Protein AF-A0A9C7PMS2-F1 (afdb_monomer_lite)

pLDDT: mean 83.31, std 13.25, range [39.72, 96.31]

Foldseek 3Di:
DDFDDDAQLLVQDDLPDDLVSLQVG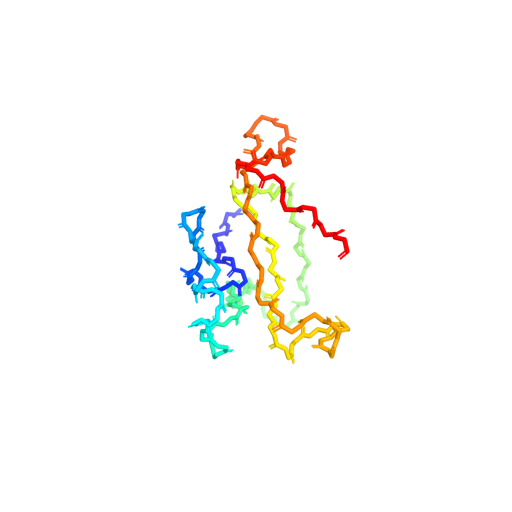DPVRGDDDGDDPDDPDPPDDDDDDDPDDQFFKDKDWDYQPDDPPSVVCRGIDIFMWGADRVPRDTDGDDDDDPPD

Structure (mmCIF, N/CA/C/O backbone):
data_AF-A0A9C7PMS2-F1
#
_entry.id   AF-A0A9C7PMS2-F1
#
loop_
_atom_site.group_PDB
_atom_site.id
_atom_site.type_symbol
_atom_site.label_atom_id
_atom_site.label_alt_id
_atom_site.label_comp_id
_atom_site.label_asym_id
_atom_site.label_entity_id
_atom_site.label_seq_id
_atom_site.pdbx_PDB_ins_code
_atom_site.Cartn_x
_atom_site.Cartn_y
_atom_site.Cartn_z
_atom_site.occupancy
_atom_site.B_iso_or_equiv
_atom_site.auth_seq_id
_atom_site.auth_comp_id
_atom_site.auth_asym_id
_atom_site.auth_atom_id
_atom_site.pdbx_PDB_model_num
ATOM 1 N N . MET A 1 1 ? 12.795 9.917 -16.538 1.00 83.81 1 MET A N 1
ATOM 2 C CA . MET A 1 1 ? 11.494 9.277 -16.812 1.00 83.81 1 MET A CA 1
ATOM 3 C C . MET A 1 1 ? 10.708 9.325 -15.527 1.00 83.81 1 MET A C 1
ATOM 5 O O . MET A 1 1 ? 11.292 9.063 -14.484 1.00 83.81 1 MET A O 1
ATOM 9 N N . GLU A 1 2 ? 9.441 9.688 -15.619 1.00 89.12 2 GLU A N 1
ATOM 10 C CA . GLU A 1 2 ? 8.493 9.621 -14.511 1.00 89.12 2 GLU A CA 1
ATOM 11 C C . GLU A 1 2 ? 7.606 8.392 -14.705 1.00 89.12 2 GLU A C 1
ATOM 13 O O . GLU A 1 2 ? 7.375 7.974 -15.844 1.00 89.12 2 GLU A O 1
ATOM 18 N N . ILE A 1 3 ? 7.204 7.768 -13.601 1.00 89.69 3 ILE A N 1
ATOM 19 C CA . ILE A 1 3 ? 6.405 6.545 -13.607 1.00 89.69 3 ILE A CA 1
ATOM 20 C C . ILE A 1 3 ? 5.304 6.706 -12.577 1.00 89.69 3 ILE A C 1
ATOM 22 O O . ILE A 1 3 ? 5.577 6.722 -11.377 1.00 89.69 3 ILE A O 1
ATOM 26 N N . ASP A 1 4 ? 4.072 6.769 -13.062 1.00 91.81 4 ASP A N 1
ATOM 27 C CA . ASP A 1 4 ? 2.900 6.758 -12.204 1.00 91.81 4 ASP A CA 1
ATOM 28 C C . ASP A 1 4 ? 2.596 5.335 -11.743 1.00 91.81 4 ASP A C 1
ATOM 30 O O . ASP A 1 4 ? 2.651 4.362 -12.505 1.00 91.81 4 ASP A O 1
ATOM 34 N N . THR A 1 5 ? 2.275 5.211 -10.462 1.00 92.25 5 THR A N 1
ATOM 35 C CA . THR A 1 5 ? 1.915 3.936 -9.847 1.00 92.25 5 THR A CA 1
ATOM 36 C C . THR A 1 5 ? 0.551 4.051 -9.201 1.00 92.25 5 THR A C 1
ATOM 38 O O . THR A 1 5 ? 0.165 5.111 -8.708 1.00 92.25 5 THR A O 1
ATOM 41 N N . VAL A 1 6 ? -0.181 2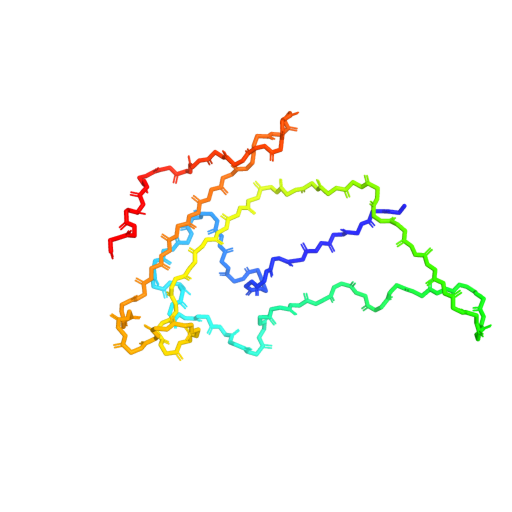.944 -9.221 1.00 93.19 6 VAL A N 1
ATOM 42 C CA . VAL A 1 6 ? -1.396 2.789 -8.427 1.00 93.19 6 VAL A CA 1
ATOM 43 C C . VAL A 1 6 ? -0.984 2.254 -7.058 1.00 93.19 6 VAL A C 1
ATOM 45 O O . VAL A 1 6 ? -0.035 1.474 -6.957 1.00 93.19 6 VAL A O 1
ATOM 48 N N . ASP A 1 7 ? -1.665 2.680 -5.995 1.00 92.38 7 ASP A N 1
ATOM 49 C CA . ASP A 1 7 ? -1.389 2.164 -4.656 1.00 92.38 7 ASP A CA 1
ATOM 50 C C . ASP A 1 7 ? -1.719 0.662 -4.542 1.00 92.38 7 ASP A C 1
ATOM 52 O O . ASP A 1 7 ? -2.375 0.068 -5.402 1.00 92.38 7 ASP A O 1
ATOM 56 N N . SER A 1 8 ? -1.289 0.033 -3.446 1.00 93.50 8 SER A N 1
ATOM 57 C CA . SER A 1 8 ? -1.426 -1.414 -3.246 1.00 93.50 8 SER A CA 1
ATOM 58 C C . SER A 1 8 ? -2.871 -1.921 -3.206 1.00 93.50 8 SER A C 1
ATOM 60 O O . SER A 1 8 ? -3.091 -3.112 -3.411 1.00 93.50 8 SER A O 1
ATOM 62 N N . SER A 1 9 ? -3.868 -1.055 -2.995 1.00 93.94 9 SER A N 1
ATOM 63 C CA . SER A 1 9 ? -5.282 -1.433 -3.104 1.00 93.94 9 SER A CA 1
ATOM 64 C C . SER A 1 9 ? -5.760 -1.607 -4.547 1.00 93.94 9 SER A C 1
ATOM 66 O O . SER A 1 9 ? -6.895 -2.024 -4.755 1.00 93.94 9 SER A O 1
ATOM 68 N N . GLY A 1 10 ? -4.944 -1.272 -5.549 1.00 94.62 10 GLY A N 1
ATOM 69 C CA . GLY A 1 10 ? -5.393 -1.252 -6.940 1.00 94.62 10 GLY A CA 1
ATOM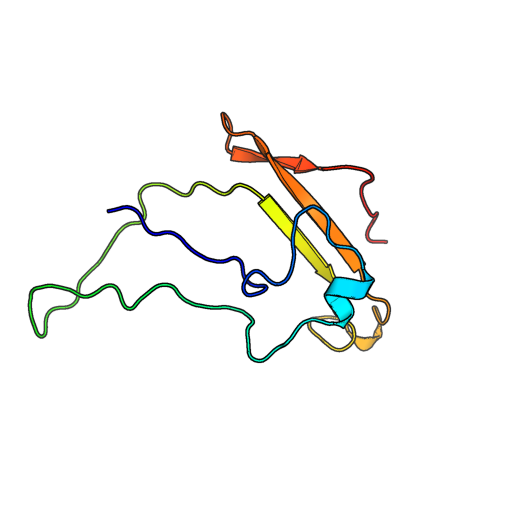 70 C C . GLY A 1 10 ? -6.331 -0.084 -7.249 1.00 94.62 10 GLY A C 1
ATOM 71 O O . GLY A 1 10 ? -7.164 -0.191 -8.144 1.00 94.62 10 GLY A O 1
ATOM 72 N N . GLY A 1 11 ? -6.234 1.015 -6.489 1.00 93.38 11 GLY A N 1
ATOM 73 C CA . GLY A 1 11 ? -7.095 2.193 -6.634 1.00 93.38 11 GLY A CA 1
ATOM 74 C C . GLY A 1 11 ? -8.507 2.003 -6.075 1.00 93.38 11 GLY A C 1
ATOM 75 O O . GLY A 1 11 ? -9.368 2.854 -6.280 1.00 93.38 11 GLY A O 1
ATOM 76 N N . GLN A 1 12 ? -8.754 0.898 -5.367 1.00 94.50 12 GLN A N 1
ATOM 77 C CA . GLN A 1 12 ? -10.046 0.601 -4.747 1.00 94.50 12 GLN A CA 1
ATOM 78 C C . GLN A 1 12 ? -10.324 1.484 -3.527 1.00 94.50 12 GLN A C 1
ATOM 80 O O . GLN A 1 12 ? -11.476 1.653 -3.139 1.00 94.50 12 GLN A O 1
ATOM 85 N N . LEU A 1 13 ? -9.277 2.039 -2.908 1.00 92.56 13 LEU A N 1
ATOM 86 C CA . LEU A 1 13 ? -9.388 2.780 -1.661 1.00 92.56 13 LEU A CA 1
ATOM 87 C C . LEU A 1 13 ? -8.827 4.192 -1.795 1.00 92.56 13 LEU A C 1
ATOM 89 O O . LEU A 1 13 ? -7.702 4.404 -2.234 1.00 92.56 13 LEU A O 1
ATOM 93 N N . MET A 1 14 ? -9.611 5.155 -1.328 1.00 90.00 14 MET A N 1
ATOM 94 C CA . MET A 1 14 ? -9.329 6.583 -1.389 1.00 90.00 14 MET A CA 1
ATOM 95 C C . MET A 1 14 ? -9.119 7.155 0.015 1.00 90.00 14 MET A C 1
ATOM 97 O O . MET A 1 14 ? -9.414 6.526 1.029 1.00 90.00 14 MET A O 1
ATOM 101 N N . VAL A 1 15 ? -8.662 8.407 0.096 1.00 88.69 15 VAL A N 1
ATOM 102 C CA . VAL A 1 15 ? -8.553 9.126 1.382 1.00 88.69 15 VAL A CA 1
ATOM 103 C C . VAL A 1 15 ? -9.904 9.272 2.099 1.00 88.69 15 VAL A C 1
ATOM 105 O O . VAL A 1 15 ? -9.938 9.437 3.314 1.00 88.69 15 VAL A O 1
ATOM 108 N N . THR A 1 16 ? -11.005 9.199 1.349 1.00 89.00 16 THR A N 1
ATOM 109 C CA . THR A 1 16 ? -12.389 9.254 1.837 1.00 89.00 16 THR A CA 1
ATOM 110 C C . THR A 1 16 ? -12.996 7.881 2.123 1.00 89.00 16 THR A C 1
ATOM 112 O O . THR A 1 16 ? -14.167 7.830 2.485 1.00 89.00 16 THR A O 1
ATOM 115 N N . SER A 1 17 ? -12.251 6.790 1.925 1.00 91.75 17 SER A N 1
ATOM 116 C CA . SER A 1 17 ? -12.758 5.439 2.170 1.00 91.75 17 SER A CA 1
ATOM 117 C C . SER A 1 17 ? -13.047 5.186 3.644 1.00 91.75 17 SER A C 1
ATOM 119 O O . SER A 1 17 ? -12.435 5.789 4.532 1.00 91.75 17 SER A O 1
ATOM 121 N N . THR A 1 18 ? -13.956 4.252 3.890 1.00 92.69 18 THR A N 1
ATOM 122 C CA . THR A 1 18 ? -14.363 3.814 5.224 1.00 92.69 18 THR A CA 1
ATOM 123 C C . THR A 1 18 ? -13.868 2.396 5.521 1.00 92.69 18 THR A C 1
ATOM 125 O O . THR A 1 18 ? -13.182 1.762 4.716 1.00 92.69 18 THR A O 1
ATOM 128 N N . VAL A 1 19 ? -14.163 1.897 6.723 1.00 93.50 19 VAL A N 1
ATOM 129 C CA . VAL A 1 19 ? -13.786 0.535 7.133 1.00 93.50 19 VAL A CA 1
ATOM 130 C C . VAL A 1 19 ? -14.511 -0.528 6.300 1.00 93.50 19 VAL A C 1
ATOM 132 O O . VAL A 1 19 ? -13.951 -1.590 6.030 1.00 93.50 19 VAL A O 1
ATOM 135 N N . GLU A 1 20 ? -15.729 -0.230 5.854 1.00 92.88 20 GLU A N 1
ATOM 136 C CA . GLU A 1 20 ? -16.536 -1.106 5.008 1.00 92.88 20 GLU A CA 1
ATOM 137 C C . GLU A 1 20 ? -15.846 -1.355 3.662 1.00 92.88 20 GLU A C 1
ATOM 139 O O . GLU A 1 20 ? -15.783 -2.500 3.212 1.00 92.88 20 GLU A O 1
ATOM 144 N N . ASP A 1 21 ? -15.224 -0.324 3.079 1.00 92.94 21 ASP A N 1
ATOM 145 C CA . ASP A 1 21 ? -14.485 -0.453 1.820 1.00 92.94 21 ASP A CA 1
ATOM 146 C C . ASP A 1 21 ? -13.275 -1.398 1.950 1.00 92.94 21 ASP A C 1
ATOM 148 O O . ASP A 1 21 ? -12.918 -2.089 0.998 1.00 92.94 21 ASP A O 1
ATOM 152 N N . VAL A 1 22 ? -12.647 -1.477 3.133 1.00 91.56 22 VAL A N 1
ATOM 153 C CA . VAL A 1 22 ? -11.542 -2.426 3.384 1.00 91.56 22 VAL A CA 1
ATOM 154 C C . VAL A 1 22 ? -12.034 -3.869 3.319 1.00 91.56 22 VAL A C 1
ATOM 156 O O . VAL A 1 22 ? -11.327 -4.736 2.812 1.00 91.56 22 VAL A O 1
ATOM 159 N N . SER A 1 23 ? -13.246 -4.125 3.809 1.00 89.38 23 SER A N 1
ATOM 160 C CA . SER A 1 23 ? -13.845 -5.465 3.793 1.00 89.38 23 SER A CA 1
ATOM 161 C C . SER A 1 23 ? -14.331 -5.868 2.397 1.00 89.38 23 SER A C 1
ATOM 163 O O . SER A 1 23 ? -14.447 -7.056 2.111 1.00 89.38 23 SER A O 1
ATOM 165 N N . ALA A 1 24 ? -14.590 -4.889 1.526 1.00 92.44 24 ALA A N 1
ATOM 166 C CA . ALA A 1 24 ? -15.020 -5.085 0.144 1.00 92.44 24 ALA A CA 1
ATOM 167 C C . ALA A 1 24 ? -13.858 -5.170 -0.868 1.00 92.44 24 ALA A C 1
ATOM 169 O O . ALA A 1 24 ? -14.110 -5.218 -2.072 1.00 92.44 24 ALA A O 1
ATOM 170 N N . LEU A 1 25 ? -12.601 -5.176 -0.402 1.00 92.19 25 LEU A N 1
ATOM 171 C CA . LEU A 1 25 ? -11.421 -5.261 -1.265 1.00 92.19 25 LEU A CA 1
ATOM 172 C C . LEU A 1 25 ? -11.449 -6.508 -2.155 1.00 92.19 25 LEU A C 1
ATOM 174 O O . LEU A 1 25 ? -11.526 -7.639 -1.677 1.00 92.19 25 LEU A O 1
ATOM 178 N N . ASP A 1 26 ? -11.267 -6.293 -3.452 1.00 94.06 26 ASP A N 1
ATOM 179 C CA . ASP A 1 26 ? -11.016 -7.350 -4.420 1.00 94.06 26 ASP A CA 1
ATOM 180 C C . ASP A 1 26 ? -9.525 -7.723 -4.414 1.00 94.06 26 ASP A C 1
ATOM 182 O O . ASP A 1 26 ? -8.672 -6.965 -4.894 1.00 94.06 26 ASP A O 1
ATOM 186 N N . PHE A 1 27 ? -9.217 -8.900 -3.863 1.00 92.19 27 PHE A N 1
ATOM 187 C CA . PHE A 1 27 ? -7.859 -9.443 -3.749 1.00 92.19 27 PHE A CA 1
ATOM 188 C C . PHE A 1 27 ? -7.257 -9.883 -5.085 1.00 92.19 27 PHE A C 1
ATOM 190 O O . PHE A 1 27 ? -6.048 -10.097 -5.156 1.00 92.19 27 PHE A O 1
ATOM 197 N N . GLU A 1 28 ? -8.043 -9.985 -6.155 1.00 95.75 28 GLU A N 1
ATOM 198 C CA . GLU A 1 28 ? -7.485 -10.234 -7.487 1.00 95.75 28 GLU A CA 1
ATOM 199 C C . GLU A 1 28 ? -6.865 -8.966 -8.092 1.00 95.75 28 GLU A C 1
ATOM 201 O O . GLU A 1 28 ? -6.060 -9.049 -9.019 1.00 95.75 28 GLU A O 1
ATOM 206 N N . LYS A 1 29 ? -7.207 -7.785 -7.558 1.00 95.31 29 LYS A N 1
ATOM 207 C CA . LYS A 1 29 ? -6.760 -6.480 -8.071 1.00 95.31 29 LYS A CA 1
ATOM 208 C C . LYS A 1 29 ? -5.691 -5.792 -7.218 1.00 95.31 29 LYS A C 1
ATOM 210 O O . LYS A 1 29 ? -5.216 -4.722 -7.599 1.00 95.31 29 LYS A O 1
ATOM 215 N N . ILE A 1 30 ? -5.328 -6.3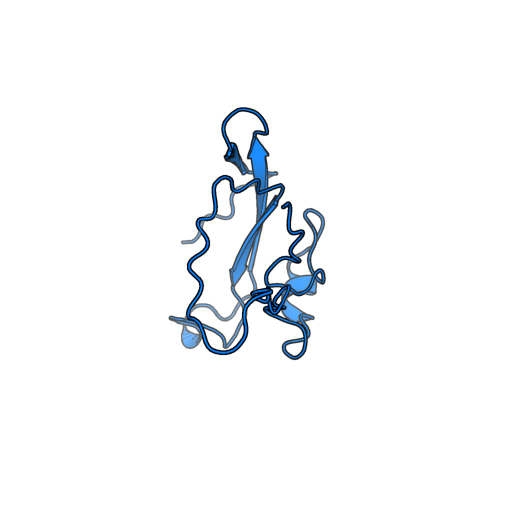55 -6.065 1.00 94.25 30 ILE A N 1
ATOM 216 C CA . ILE A 1 30 ? -4.327 -5.746 -5.178 1.00 94.25 30 ILE A CA 1
ATOM 217 C C . ILE A 1 30 ? -2.909 -5.870 -5.745 1.00 94.25 30 ILE A C 1
ATOM 219 O O . ILE A 1 30 ? -2.592 -6.780 -6.507 1.00 94.25 30 ILE A O 1
ATOM 223 N N . ASN A 1 31 ? -2.034 -4.971 -5.300 1.00 94.25 31 ASN A N 1
ATOM 224 C CA . ASN A 1 31 ? -0.616 -4.908 -5.662 1.00 94.25 31 ASN A CA 1
ATOM 225 C C . ASN A 1 31 ? -0.351 -4.877 -7.181 1.00 94.25 31 ASN A C 1
ATOM 227 O O . ASN A 1 31 ? 0.471 -5.658 -7.673 1.00 94.25 31 ASN A O 1
ATOM 231 N N . PRO A 1 32 ? -1.010 -3.979 -7.940 1.00 96.31 32 PRO A N 1
ATOM 232 C CA . PRO A 1 32 ? -0.659 -3.793 -9.339 1.00 96.31 32 PRO A CA 1
ATOM 233 C C . PRO A 1 32 ? 0.789 -3.309 -9.464 1.00 96.31 32 PRO A C 1
ATOM 235 O O . PRO A 1 32 ? 1.304 -2.574 -8.619 1.00 96.31 32 PRO A O 1
ATOM 238 N N . VAL A 1 33 ? 1.440 -3.688 -10.559 1.00 95.19 33 VAL A N 1
ATOM 239 C CA . VAL A 1 33 ? 2.795 -3.241 -10.890 1.00 95.19 33 VAL A CA 1
ATOM 240 C C . VAL A 1 33 ? 2.768 -2.419 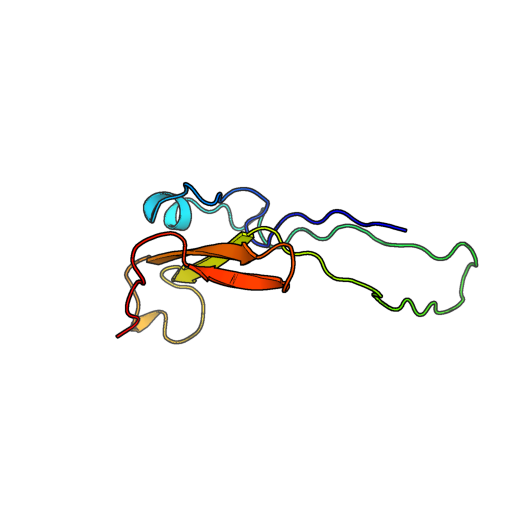-12.173 1.00 95.19 33 VAL A C 1
ATOM 242 O O . VAL A 1 33 ? 2.201 -2.845 -13.177 1.00 95.19 33 VAL A O 1
ATOM 245 N N . THR A 1 34 ? 3.403 -1.246 -12.163 1.00 93.31 34 THR A N 1
ATOM 246 C CA . THR A 1 34 ? 3.613 -0.461 -13.387 1.00 93.31 34 THR A CA 1
ATOM 247 C C . THR A 1 34 ? 4.880 -0.951 -14.085 1.00 93.31 34 THR A C 1
ATOM 249 O O . THR A 1 34 ? 5.989 -0.735 -13.595 1.00 93.31 34 THR A O 1
ATOM 252 N N . GLY A 1 35 ? 4.738 -1.618 -15.231 1.00 89.75 35 GLY A N 1
ATOM 253 C CA . GLY A 1 35 ? 5.870 -2.149 -15.992 1.00 89.75 35 GLY A CA 1
ATOM 254 C C . GLY A 1 35 ? 5.502 -3.344 -16.879 1.00 89.75 35 GLY A C 1
ATOM 255 O O . GLY A 1 35 ? 4.317 -3.624 -17.056 1.00 89.75 35 GLY A O 1
ATOM 256 N N . PRO A 1 36 ? 6.498 -4.058 -17.440 1.00 86.12 36 PRO A N 1
ATOM 257 C CA . PRO A 1 36 ? 7.937 -3.954 -17.167 1.00 86.12 36 PRO A CA 1
ATOM 258 C C . PRO A 1 36 ? 8.594 -2.709 -17.783 1.00 86.12 36 PRO A C 1
ATOM 260 O O . PRO A 1 36 ? 8.232 -2.265 -18.868 1.00 86.12 36 PRO A O 1
ATOM 263 N N . ILE A 1 37 ? 9.610 -2.166 -17.109 1.00 84.81 37 ILE A N 1
ATOM 264 C CA . ILE A 1 37 ? 10.446 -1.081 -17.647 1.00 84.81 37 ILE A CA 1
ATOM 265 C C . ILE A 1 37 ? 11.605 -1.728 -18.402 1.00 84.81 37 ILE A C 1
ATOM 267 O O . ILE A 1 37 ? 12.505 -2.265 -17.771 1.00 84.81 37 ILE A O 1
ATOM 271 N N . GLY A 1 38 ? 11.582 -1.728 -19.733 1.00 76.25 38 GLY A N 1
ATOM 272 C CA . GLY A 1 38 ? 12.587 -2.421 -20.547 1.00 76.25 38 GLY A CA 1
ATOM 273 C C . GLY A 1 38 ? 13.881 -1.633 -20.793 1.00 76.25 38 GLY A C 1
ATOM 274 O O . GLY A 1 38 ? 13.897 -0.404 -20.791 1.00 76.25 38 GLY A O 1
ATOM 275 N N . SER A 1 39 ? 14.962 -2.366 -21.078 1.00 71.81 39 SER A N 1
ATOM 276 C CA . SER A 1 39 ? 16.184 -1.840 -21.703 1.00 71.81 39 SER A CA 1
ATOM 277 C C . SER A 1 39 ? 16.022 -1.816 -23.225 1.00 71.81 39 SER A C 1
ATOM 279 O O . SER A 1 39 ? 15.464 -2.746 -23.803 1.00 71.81 39 SER A O 1
ATOM 281 N N . THR A 1 40 ? 16.564 -0.798 -23.896 1.00 73.94 40 THR A N 1
ATOM 282 C CA . THR A 1 40 ? 16.651 -0.764 -25.369 1.00 73.94 40 THR A CA 1
ATOM 283 C C . THR A 1 40 ? 17.757 -1.666 -25.923 1.00 73.94 40 THR A C 1
ATOM 285 O O . THR A 1 40 ? 17.827 -1.880 -27.131 1.00 73.94 40 THR A O 1
ATOM 288 N N . VAL A 1 41 ? 18.621 -2.207 -25.057 1.00 71.25 41 VAL A N 1
ATOM 289 C CA . VAL A 1 41 ? 19.715 -3.112 -25.424 1.00 71.25 41 VAL A CA 1
ATOM 290 C C . VAL A 1 41 ? 19.329 -4.551 -25.061 1.00 71.25 41 VAL A C 1
ATOM 292 O O . VAL A 1 41 ? 19.209 -4.851 -23.866 1.00 71.25 41 VAL A O 1
ATOM 295 N N . PRO A 1 42 ? 19.159 -5.449 -26.049 1.00 74.12 42 PRO A N 1
ATOM 296 C CA . PRO A 1 42 ? 18.856 -6.858 -25.808 1.00 74.12 42 PRO A CA 1
ATOM 297 C C . PRO A 1 42 ? 19.955 -7.558 -24.993 1.00 74.12 42 PRO A C 1
ATOM 299 O O . PRO A 1 42 ? 21.141 -7.297 -25.186 1.00 74.12 42 PRO A O 1
ATOM 302 N N . ASN A 1 43 ? 19.564 -8.495 -24.122 1.00 70.06 43 ASN A N 1
ATOM 303 C CA . ASN A 1 43 ? 20.451 -9.428 -23.403 1.00 70.06 43 ASN A CA 1
ATOM 304 C C . ASN A 1 43 ? 21.508 -8.801 -22.475 1.00 70.06 43 ASN A C 1
ATOM 306 O O . ASN A 1 43 ? 22.464 -9.473 -22.085 1.00 70.06 43 ASN A O 1
ATOM 310 N N . ARG A 1 44 ? 21.340 -7.535 -22.080 1.00 68.88 44 ARG A N 1
ATOM 311 C CA . ARG A 1 44 ? 22.201 -6.881 -21.090 1.00 68.88 44 ARG A CA 1
ATOM 312 C C . ARG A 1 44 ? 21.390 -6.542 -19.847 1.00 68.88 44 ARG A C 1
ATOM 314 O O . ARG A 1 44 ? 20.337 -5.918 -19.950 1.00 68.88 44 ARG A O 1
ATOM 321 N N . GLY A 1 45 ? 21.892 -6.933 -18.675 1.00 68.88 45 GLY A N 1
ATOM 322 C CA . GLY A 1 45 ? 21.339 -6.463 -17.406 1.00 68.88 45 GLY A CA 1
ATOM 323 C C . GLY A 1 45 ? 21.347 -4.933 -17.373 1.00 68.88 45 GLY A C 1
ATOM 324 O O . GLY A 1 45 ? 22.331 -4.306 -17.779 1.00 68.88 45 GLY A O 1
ATOM 325 N N . TYR A 1 46 ? 20.246 -4.337 -16.928 1.00 73.12 46 TYR A N 1
ATOM 326 C CA . TYR A 1 46 ? 20.119 -2.894 -16.760 1.00 73.12 46 TYR A CA 1
ATOM 327 C C . TYR A 1 46 ? 19.840 -2.597 -15.284 1.00 73.12 46 TYR A C 1
ATOM 329 O O . TYR A 1 46 ? 19.125 -3.338 -14.615 1.00 73.12 46 TYR A O 1
ATOM 337 N N . SER A 1 47 ? 20.468 -1.545 -14.768 1.00 79.88 47 SER A N 1
ATOM 338 C CA . SER A 1 47 ? 20.321 -1.087 -13.388 1.00 79.88 47 SER A CA 1
ATOM 339 C C . SER A 1 47 ? 19.769 0.324 -13.437 1.00 79.88 47 SER A C 1
ATOM 341 O O . SER A 1 47 ? 20.422 1.207 -13.987 1.00 79.88 47 SER A O 1
ATOM 343 N N . GLN A 1 48 ? 18.592 0.532 -12.856 1.00 76.94 48 GLN A N 1
ATOM 344 C CA . GLN A 1 48 ? 17.969 1.847 -12.756 1.00 76.94 48 GLN A CA 1
ATOM 345 C C . GLN A 1 48 ? 17.955 2.278 -11.297 1.00 76.94 48 GLN A C 1
ATOM 347 O O . GLN A 1 48 ? 17.557 1.511 -10.423 1.00 76.94 48 GLN A O 1
ATOM 352 N N . SER A 1 49 ? 18.352 3.520 -11.049 1.00 83.69 49 SER A N 1
ATOM 353 C CA . SER A 1 49 ? 18.191 4.148 -9.743 1.00 83.69 49 SER A CA 1
ATOM 354 C C . SER A 1 49 ? 16.897 4.948 -9.723 1.00 83.69 49 SER A C 1
ATOM 356 O O . SER A 1 49 ? 16.616 5.705 -10.653 1.00 83.69 49 SER A O 1
ATOM 358 N N . VAL A 1 50 ? 16.128 4.819 -8.646 1.00 85.12 50 VAL A N 1
ATOM 359 C CA . VAL A 1 50 ? 15.006 5.719 -8.370 1.00 85.12 50 VAL A CA 1
ATOM 360 C C . VAL A 1 50 ? 15.580 6.978 -7.730 1.00 85.12 50 VAL A C 1
ATOM 362 O O . VAL A 1 50 ? 16.117 6.924 -6.628 1.00 85.12 50 VAL A O 1
ATOM 365 N N . SER A 1 51 ? 15.520 8.103 -8.441 1.00 85.38 51 SER A N 1
ATOM 366 C CA . SER A 1 51 ? 16.075 9.374 -7.960 1.00 85.38 51 SER A CA 1
ATOM 367 C C . SER A 1 51 ? 15.160 10.084 -6.967 1.00 85.38 51 SER A C 1
ATOM 369 O O . SER A 1 51 ? 15.629 10.828 -6.109 1.00 85.38 51 SER A O 1
ATOM 371 N N . THR A 1 52 ? 13.847 9.914 -7.112 1.00 83.00 52 THR A N 1
ATOM 372 C CA . THR A 1 52 ? 12.850 10.661 -6.347 1.00 83.00 52 THR A CA 1
ATOM 373 C C . THR A 1 52 ? 11.591 9.822 -6.190 1.00 83.00 52 THR A C 1
ATOM 375 O O . THR A 1 52 ? 11.194 9.116 -7.115 1.00 83.00 52 THR A O 1
ATOM 378 N N . PHE A 1 53 ? 10.977 9.909 -5.013 1.00 82.81 53 PHE A N 1
ATOM 379 C CA . PHE A 1 53 ? 9.704 9.282 -4.689 1.00 82.81 53 PHE A CA 1
ATOM 380 C C . PHE A 1 53 ? 8.766 10.349 -4.119 1.00 82.81 53 PHE A C 1
ATOM 382 O O . PHE A 1 53 ? 9.132 11.035 -3.166 1.00 82.81 53 PHE A O 1
ATOM 389 N N . CYS A 1 54 ? 7.577 10.490 -4.707 1.00 81.88 54 CYS A N 1
ATOM 390 C CA . CYS A 1 54 ? 6.627 11.562 -4.396 1.00 81.88 54 CYS A CA 1
ATOM 391 C C . CYS A 1 54 ? 5.263 10.980 -3.987 1.00 81.88 54 CYS A C 1
ATOM 393 O O . CYS A 1 54 ? 4.343 10.937 -4.804 1.00 81.88 54 CYS A O 1
ATOM 395 N N . PRO A 1 55 ? 5.104 10.498 -2.744 1.00 80.44 55 PRO A N 1
ATOM 396 C CA . PRO A 1 55 ? 3.824 9.990 -2.275 1.00 80.44 55 PRO A CA 1
ATOM 397 C C . PRO A 1 55 ? 2.843 11.141 -2.018 1.00 80.44 55 PRO A C 1
ATOM 399 O O . PRO A 1 55 ? 3.218 12.189 -1.496 1.00 80.44 55 PRO A O 1
ATOM 402 N N . LEU A 1 56 ? 1.565 10.928 -2.340 1.00 78.88 56 LEU A N 1
ATOM 403 C CA . LEU A 1 56 ? 0.499 11.915 -2.110 1.00 78.88 56 LEU A CA 1
ATOM 404 C C . LEU A 1 56 ? -0.382 11.542 -0.909 1.00 78.88 56 LEU A C 1
ATOM 406 O O . LEU A 1 56 ? -0.715 12.385 -0.072 1.00 78.88 56 LEU A O 1
ATOM 410 N N . VAL A 1 57 ? -0.731 10.259 -0.797 1.00 83.44 57 VAL A N 1
ATOM 411 C CA . VAL A 1 57 ? -1.611 9.701 0.238 1.00 83.44 57 VAL A CA 1
ATOM 412 C C . VAL A 1 57 ? -1.016 8.385 0.725 1.00 83.44 57 VAL A C 1
ATOM 414 O O . VAL A 1 57 ? -0.442 7.636 -0.063 1.00 83.44 57 VAL A O 1
ATOM 417 N N . GLY A 1 58 ? -1.151 8.103 2.017 1.00 84.81 58 GLY A N 1
ATOM 418 C CA . GLY A 1 58 ? -0.857 6.793 2.586 1.00 84.81 58 GLY A CA 1
ATOM 419 C C . GLY A 1 58 ? -2.051 6.238 3.353 1.00 84.81 58 GLY A C 1
ATOM 420 O O . GLY A 1 58 ? -2.960 6.973 3.749 1.00 84.81 58 GLY A O 1
ATOM 421 N N . ALA A 1 59 ? -2.058 4.921 3.530 1.00 88.25 59 ALA A N 1
ATOM 422 C CA . ALA A 1 59 ? -3.092 4.225 4.272 1.00 88.25 59 ALA A CA 1
ATOM 423 C C . ALA A 1 59 ? -2.530 2.995 4.990 1.00 88.25 59 ALA A C 1
ATOM 425 O O . ALA A 1 59 ? -1.695 2.269 4.452 1.00 88.25 59 ALA A O 1
ATOM 426 N N . GLY A 1 60 ? -3.029 2.754 6.197 1.00 90.25 60 GLY A N 1
ATOM 427 C CA . GLY A 1 60 ? -2.806 1.556 6.995 1.00 90.25 60 GLY A CA 1
ATOM 428 C C . GLY A 1 60 ? -4.140 0.858 7.212 1.00 90.25 60 GLY A C 1
ATOM 429 O O . GLY A 1 60 ? -5.154 1.516 7.461 1.00 90.25 60 GLY A O 1
ATOM 430 N N . ARG A 1 61 ? -4.157 -0.468 7.076 1.00 89.94 61 ARG A N 1
ATOM 431 C CA . ARG A 1 61 ? -5.388 -1.259 7.114 1.00 89.94 61 ARG A CA 1
ATOM 432 C C . ARG A 1 61 ? -5.168 -2.512 7.945 1.00 89.94 61 ARG A C 1
ATOM 434 O O . ARG A 1 61 ? -4.116 -3.137 7.833 1.00 89.94 61 ARG A O 1
ATOM 441 N N . ARG A 1 62 ? -6.166 -2.887 8.741 1.00 91.00 62 ARG A N 1
ATOM 442 C CA . ARG A 1 62 ? -6.304 -4.260 9.235 1.00 91.00 62 ARG A CA 1
ATOM 443 C C . ARG A 1 62 ? -7.375 -4.940 8.411 1.00 91.00 62 ARG A C 1
ATOM 445 O O . ARG A 1 62 ? -8.481 -4.419 8.294 1.00 91.00 62 ARG A O 1
ATOM 452 N N . ILE A 1 63 ? -7.005 -6.075 7.842 1.00 89.88 63 ILE A N 1
ATOM 453 C CA . ILE A 1 63 ? -7.866 -6.907 7.019 1.00 89.88 63 ILE A CA 1
ATOM 454 C C . ILE A 1 63 ? -8.089 -8.199 7.815 1.00 89.88 63 ILE A C 1
ATOM 456 O O . ILE A 1 63 ? -7.113 -8.904 8.083 1.00 89.88 63 ILE A O 1
ATOM 460 N N . PRO A 1 64 ? -9.334 -8.516 8.202 1.00 88.19 64 PRO A N 1
ATOM 461 C CA . PRO A 1 64 ? -9.638 -9.755 8.906 1.00 88.19 64 PRO A CA 1
ATOM 462 C C . PRO A 1 64 ? -9.127 -10.981 8.143 1.00 88.19 64 PRO A C 1
ATOM 464 O O . PRO A 1 64 ? -9.308 -11.091 6.932 1.00 88.19 64 PRO A O 1
ATOM 467 N N . GLY A 1 65 ? -8.471 -11.904 8.850 1.00 88.81 65 GLY A N 1
ATOM 468 C CA . GLY A 1 65 ? -7.936 -13.131 8.249 1.00 88.81 65 GLY A CA 1
ATOM 469 C C . GLY A 1 65 ? -6.643 -12.960 7.437 1.00 88.81 65 GLY A C 1
ATOM 470 O O . GLY A 1 65 ? -6.164 -13.942 6.874 1.00 88.81 65 GLY A O 1
ATOM 471 N N . PHE A 1 66 ? -6.050 -11.760 7.386 1.00 89.00 66 PHE A N 1
ATOM 472 C CA . PHE A 1 66 ? -4.821 -11.489 6.637 1.00 89.00 66 PHE A CA 1
ATOM 473 C C . PHE A 1 66 ? -3.720 -10.880 7.517 1.00 89.00 66 PHE A C 1
ATOM 475 O O . PHE A 1 66 ? -3.953 -9.957 8.294 1.00 89.00 66 PHE A O 1
ATOM 482 N N . GLY A 1 67 ? -2.483 -11.346 7.328 1.00 88.69 67 GLY A N 1
ATOM 483 C CA . GLY A 1 67 ? -1.298 -10.811 8.000 1.00 88.69 67 GLY A CA 1
ATOM 484 C C . GLY A 1 67 ? -0.991 -11.458 9.353 1.00 88.69 67 GLY A C 1
ATOM 485 O O . GLY A 1 67 ? -1.485 -12.532 9.693 1.00 88.69 67 GLY A O 1
ATOM 486 N N . LEU A 1 68 ? -0.105 -10.813 10.111 1.00 91.25 68 LEU A N 1
ATOM 487 C CA . LEU A 1 68 ? 0.300 -11.270 11.440 1.00 91.25 68 LEU A CA 1
ATOM 488 C C . LEU A 1 68 ? -0.815 -10.995 12.459 1.00 91.25 68 LEU A C 1
ATOM 490 O O . LEU A 1 68 ? -1.425 -9.930 12.421 1.00 91.25 68 LEU A O 1
ATOM 494 N N . PHE A 1 69 ? -1.038 -11.934 13.384 1.00 91.00 69 PHE A N 1
ATOM 495 C CA . PHE A 1 69 ? -2.059 -11.844 14.442 1.00 91.00 69 PHE A CA 1
ATOM 496 C C . PHE A 1 69 ? -3.504 -11.711 13.928 1.00 91.00 69 PHE A C 1
ATOM 498 O O . 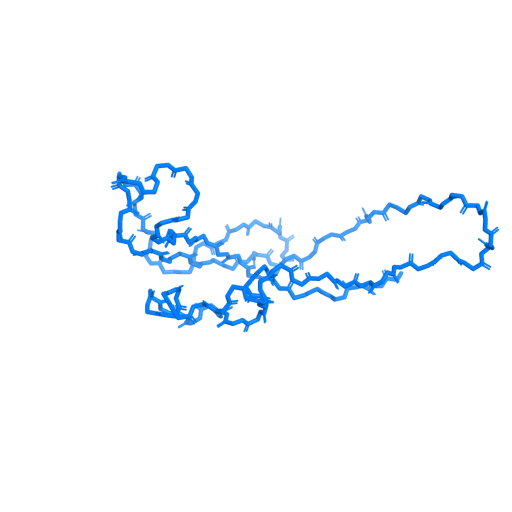PHE A 1 69 ? -4.357 -11.118 14.589 1.00 91.00 69 PHE A O 1
ATOM 505 N N . ALA A 1 70 ? -3.797 -12.259 12.746 1.00 91.25 70 ALA A N 1
ATOM 506 C CA . ALA A 1 70 ? -5.138 -12.232 12.160 1.00 91.25 70 ALA A CA 1
ATOM 507 C C . ALA A 1 70 ? -6.205 -12.924 13.036 1.00 91.25 70 ALA A C 1
ATOM 509 O O . ALA A 1 70 ? -7.389 -12.616 12.923 1.00 91.25 70 ALA A O 1
ATOM 510 N N . ASP A 1 71 ? -5.785 -13.831 13.919 1.00 92.12 71 ASP A N 1
ATOM 511 C CA . ASP A 1 71 ? -6.610 -14.488 14.936 1.00 92.12 71 ASP A CA 1
ATOM 512 C C . ASP A 1 71 ? -6.963 -13.571 16.120 1.00 92.12 71 ASP A C 1
ATOM 514 O O . ASP A 1 71 ? -7.997 -13.763 16.755 1.00 92.12 71 ASP A O 1
ATOM 518 N N . GLN A 1 72 ? -6.133 -12.563 16.404 1.00 94.06 72 GLN A N 1
ATOM 519 C CA . GLN A 1 72 ? -6.339 -11.603 17.498 1.00 94.06 72 GLN A CA 1
ATOM 520 C C . GLN A 1 72 ? -7.031 -10.321 17.024 1.00 94.06 72 GLN A C 1
ATOM 522 O O . GLN A 1 72 ? -7.756 -9.684 17.786 1.00 94.06 72 GLN A O 1
ATOM 527 N N . PHE A 1 73 ? -6.831 -9.943 15.760 1.00 89.31 73 PHE A N 1
ATOM 528 C CA . PHE A 1 73 ? -7.410 -8.743 15.164 1.00 89.31 73 PHE A CA 1
ATOM 529 C C . PHE A 1 73 ? -8.435 -9.098 14.087 1.00 89.31 73 PHE A C 1
ATOM 531 O O . PHE A 1 73 ? -8.182 -8.975 12.889 1.00 89.31 73 PHE A O 1
ATOM 538 N N . THR A 1 74 ? -9.615 -9.515 14.539 1.00 91.38 74 THR A N 1
ATOM 539 C CA . THR A 1 74 ? -10.716 -9.963 13.674 1.00 91.38 74 THR A CA 1
ATOM 540 C C . THR A 1 74 ? -11.550 -8.824 13.096 1.00 91.38 74 THR A C 1
ATOM 542 O O . THR A 1 74 ? -12.266 -9.032 12.123 1.00 91.38 74 THR A O 1
ATOM 545 N N . GLU A 1 75 ? -11.465 -7.625 13.675 1.00 91.56 75 GLU A N 1
ATOM 546 C CA . GLU A 1 75 ? -12.199 -6.449 13.208 1.00 91.56 75 GLU A CA 1
ATOM 547 C C . GLU A 1 75 ? -11.395 -5.667 12.155 1.00 91.56 75 GLU A C 1
ATOM 549 O O . GLU A 1 75 ? -10.199 -5.403 12.364 1.00 91.56 75 GLU A O 1
ATOM 554 N N . PRO A 1 76 ? -12.027 -5.247 11.043 1.00 91.88 76 PRO A N 1
ATOM 555 C CA . PRO A 1 76 ? -11.377 -4.411 10.046 1.00 91.88 76 PRO A CA 1
ATOM 556 C C . PRO A 1 76 ? -11.047 -3.028 10.618 1.00 91.88 76 PRO A C 1
ATOM 558 O O . PRO A 1 76 ? -11.772 -2.471 11.442 1.00 91.88 76 PRO A O 1
ATOM 561 N N . ALA A 1 77 ? -9.951 -2.433 10.147 1.00 92.00 77 ALA A N 1
ATOM 562 C CA . ALA A 1 77 ? -9.594 -1.061 10.498 1.00 92.00 77 ALA A CA 1
ATOM 563 C C . ALA A 1 77 ? -8.994 -0.324 9.303 1.00 92.00 77 ALA A C 1
ATOM 565 O O . ALA A 1 77 ? -8.295 -0.923 8.485 1.00 92.00 77 ALA A O 1
ATOM 566 N N . LEU A 1 78 ? -9.211 0.991 9.251 1.00 92.19 78 LEU A N 1
ATOM 567 C CA . LEU A 1 78 ? -8.648 1.878 8.241 1.00 92.19 78 LEU A CA 1
ATOM 568 C C . LEU A 1 78 ? -8.119 3.158 8.887 1.00 92.19 78 LEU A C 1
ATOM 570 O O . LEU A 1 78 ? -8.822 3.819 9.649 1.00 92.19 78 LEU A O 1
ATOM 574 N N . HIS A 1 79 ? -6.896 3.533 8.529 1.00 91.06 79 HIS A N 1
ATOM 575 C CA . HIS A 1 79 ? -6.337 4.846 8.811 1.00 91.06 79 HIS A CA 1
ATOM 576 C C . HIS A 1 79 ? -5.700 5.416 7.544 1.00 91.06 79 HIS A C 1
ATOM 578 O O . HIS A 1 79 ? -4.902 4.737 6.902 1.00 91.06 79 HIS A O 1
ATOM 584 N N . THR A 1 80 ? -6.036 6.655 7.187 1.00 89.38 80 THR A N 1
ATOM 585 C CA . THR A 1 80 ? -5.506 7.354 6.010 1.00 89.38 80 THR A CA 1
ATOM 586 C C . THR A 1 80 ? -4.768 8.625 6.429 1.00 89.38 80 THR A C 1
ATOM 588 O O . THR A 1 80 ? -5.109 9.271 7.425 1.00 89.38 80 THR A O 1
ATOM 591 N N . TRP A 1 81 ? -3.734 8.992 5.674 1.00 87.12 81 TRP A N 1
ATOM 592 C CA . TRP A 1 81 ? -2.970 10.223 5.876 1.00 87.12 81 TRP A CA 1
ATOM 593 C C . TRP A 1 81 ? -2.542 10.837 4.545 1.00 87.12 81 TRP A C 1
ATOM 595 O O . TRP A 1 81 ? -2.486 10.166 3.514 1.00 87.12 81 TRP A O 1
ATOM 605 N N . ARG A 1 82 ? -2.212 12.129 4.565 1.00 86.12 82 ARG A N 1
ATOM 606 C CA . ARG A 1 82 ? -1.643 12.847 3.415 1.00 86.12 82 ARG A CA 1
ATOM 607 C C . ARG A 1 82 ? -0.187 13.179 3.676 1.00 86.12 82 ARG A C 1
ATOM 609 O O . ARG A 1 82 ? 0.214 13.316 4.826 1.00 86.12 82 ARG A O 1
ATOM 616 N N . TYR A 1 83 ? 0.599 13.329 2.624 1.00 83.00 83 TYR A N 1
ATOM 617 C CA . TYR A 1 83 ? 1.969 13.812 2.756 1.00 83.00 83 TYR A CA 1
ATOM 618 C C . TYR A 1 83 ? 2.010 15.335 2.634 1.00 83.00 83 TYR A C 1
ATOM 620 O O . TYR A 1 83 ? 1.244 15.938 1.882 1.00 83.00 83 TYR A O 1
ATOM 628 N N . ASP A 1 84 ? 2.894 15.964 3.403 1.00 81.00 84 ASP A N 1
ATOM 629 C CA . ASP A 1 84 ? 3.269 17.356 3.180 1.00 81.00 84 ASP A CA 1
ATOM 630 C C . ASP A 1 84 ? 4.104 17.446 1.897 1.00 81.00 84 ASP A C 1
ATOM 632 O O . ASP A 1 84 ? 5.140 16.794 1.784 1.00 81.00 84 ASP A O 1
ATOM 636 N N . SER A 1 85 ? 3.661 18.242 0.925 1.00 73.12 85 SER A N 1
ATOM 637 C CA . SER A 1 85 ? 4.314 18.333 -0.386 1.00 73.12 85 SER A CA 1
ATOM 638 C C . SER A 1 85 ? 5.713 18.953 -0.341 1.00 73.12 85 SER A C 1
ATOM 640 O O . SER A 1 85 ? 6.474 18.775 -1.286 1.00 73.12 85 SER A O 1
ATOM 642 N N . ASN A 1 86 ? 6.060 19.679 0.727 1.00 76.06 86 ASN A N 1
ATOM 643 C CA . ASN A 1 86 ? 7.363 20.330 0.869 1.00 76.06 86 ASN A CA 1
ATOM 644 C C . ASN A 1 86 ? 8.374 19.452 1.612 1.00 76.06 86 ASN A C 1
ATOM 646 O O . ASN A 1 86 ? 9.571 19.539 1.350 1.00 76.06 86 ASN A O 1
ATOM 650 N N . THR A 1 87 ? 7.913 18.627 2.555 1.00 80.00 87 THR A N 1
ATOM 651 C CA . THR A 1 87 ? 8.795 17.823 3.422 1.00 80.00 87 THR A CA 1
ATOM 652 C C . THR A 1 87 ? 8.695 16.320 3.183 1.00 80.00 87 THR A C 1
ATOM 654 O O . THR A 1 87 ? 9.503 15.571 3.729 1.00 80.00 87 THR A O 1
ATOM 657 N N . LEU A 1 88 ? 7.697 15.867 2.416 1.00 76.12 88 LEU A N 1
ATOM 658 C CA . LEU A 1 88 ? 7.332 14.458 2.240 1.00 76.12 88 LEU A CA 1
ATOM 659 C C . LEU A 1 88 ? 7.100 13.721 3.572 1.00 76.12 88 LEU A C 1
ATOM 661 O O . LEU A 1 88 ? 7.223 12.498 3.651 1.00 76.12 88 LEU A O 1
ATOM 665 N N . SER A 1 89 ? 6.739 14.447 4.636 1.00 75.31 89 SER A N 1
ATOM 666 C CA . SER A 1 89 ? 6.396 13.850 5.927 1.00 75.31 89 SER A CA 1
ATOM 667 C C . SER A 1 89 ? 4.905 13.496 5.986 1.00 75.31 89 SER A C 1
ATOM 669 O O . SER A 1 89 ? 4.083 14.318 5.563 1.00 75.31 89 SER A O 1
ATOM 671 N N . PRO A 1 90 ? 4.522 12.339 6.559 1.00 72.06 90 PRO A N 1
ATOM 672 C CA . PRO A 1 90 ? 3.123 12.018 6.823 1.00 72.06 90 PRO A CA 1
ATOM 673 C C . PRO A 1 90 ? 2.455 13.072 7.716 1.00 72.06 90 PRO A C 1
ATOM 675 O O . PRO A 1 90 ? 2.996 13.467 8.748 1.00 72.06 90 PRO A O 1
ATOM 678 N N . ARG A 1 91 ? 1.246 13.489 7.346 1.00 72.44 91 ARG A N 1
ATOM 679 C CA . ARG A 1 91 ? 0.328 14.302 8.144 1.00 72.44 91 ARG A CA 1
ATOM 680 C C . ARG A 1 91 ? -0.996 13.541 8.284 1.00 72.44 91 ARG A C 1
ATOM 682 O O . ARG A 1 91 ? -1.681 13.343 7.274 1.00 72.44 91 ARG A O 1
ATOM 689 N N . PRO A 1 92 ? -1.375 13.108 9.501 1.00 64.12 92 PRO A N 1
ATOM 690 C CA . PRO A 1 92 ? -2.632 12.401 9.721 1.00 64.12 92 PRO A CA 1
ATOM 691 C C . PRO A 1 92 ? -3.819 13.221 9.208 1.00 64.12 92 PRO A C 1
ATOM 693 O O . PRO A 1 92 ? -3.928 14.414 9.498 1.00 64.12 92 PRO A O 1
ATOM 696 N N . THR A 1 93 ? -4.724 12.592 8.461 1.00 59.31 93 THR A N 1
ATOM 697 C CA . THR A 1 93 ? -6.016 13.192 8.114 1.00 59.31 93 THR A CA 1
ATOM 698 C C . THR A 1 93 ? -7.061 12.682 9.102 1.00 59.31 93 THR A C 1
ATOM 700 O O . THR A 1 93 ? -7.509 11.549 9.000 1.00 59.31 93 THR A O 1
ATOM 703 N N . GLY A 1 94 ? -7.449 13.503 10.084 1.00 56.78 94 GLY A N 1
ATOM 704 C CA . GLY A 1 94 ? -8.498 13.150 11.054 1.00 56.78 94 GLY A CA 1
ATOM 705 C C . GLY A 1 94 ? -8.007 12.415 12.312 1.00 56.78 94 GLY A C 1
ATOM 706 O O . GLY A 1 94 ? -6.832 12.486 12.669 1.00 56.78 94 GLY A O 1
ATOM 707 N N . ARG A 1 95 ? -8.936 11.774 13.047 1.00 44.25 95 ARG A N 1
ATOM 708 C CA . ARG A 1 95 ? -8.639 11.101 14.327 1.00 44.25 95 ARG A CA 1
ATOM 709 C C . ARG A 1 95 ? -7.692 9.918 14.109 1.00 44.25 95 ARG A C 1
ATOM 711 O O . ARG A 1 95 ? -7.961 9.030 13.306 1.00 44.25 95 ARG A O 1
ATOM 718 N N . VAL A 1 96 ? -6.601 9.913 14.870 1.00 46.56 96 VAL A N 1
ATOM 719 C CA . VAL A 1 96 ? -5.670 8.788 14.984 1.00 46.56 96 VAL A CA 1
ATOM 720 C C . VAL A 1 96 ? -6.437 7.600 15.562 1.00 46.56 96 VAL A C 1
ATOM 722 O O . VAL A 1 96 ? -6.996 7.700 16.653 1.00 46.56 96 VAL A O 1
ATOM 725 N N . ALA A 1 97 ? -6.492 6.490 14.828 1.00 44.53 97 ALA A N 1
ATOM 726 C CA . ALA A 1 97 ? -6.907 5.226 15.415 1.00 44.53 97 ALA A CA 1
ATOM 727 C C . ALA A 1 97 ? -5.752 4.749 16.306 1.00 44.53 97 ALA A C 1
ATOM 729 O O . ALA A 1 97 ? -4.680 4.415 15.801 1.00 44.53 97 ALA A O 1
ATOM 730 N N . GLU A 1 98 ? -5.936 4.779 17.628 1.00 39.72 98 GLU A N 1
ATOM 731 C CA . GLU A 1 98 ? -5.017 4.107 18.547 1.00 39.72 98 GLU A CA 1
ATOM 732 C C . GLU A 1 98 ? -5.104 2.603 18.271 1.00 39.72 98 GLU A C 1
ATOM 734 O O . GLU A 1 98 ? -6.126 1.967 18.530 1.00 39.72 98 GLU A O 1
ATOM 739 N N . PHE A 1 99 ? -4.035 2.034 17.716 1.00 40.72 99 PHE A N 1
ATOM 740 C CA . PHE A 1 99 ? -3.825 0.594 17.739 1.00 40.72 99 PHE A CA 1
ATOM 741 C C . PHE A 1 99 ? -3.435 0.242 19.180 1.00 40.72 99 PHE A C 1
ATOM 743 O O . PHE A 1 99 ? -2.289 0.451 19.575 1.00 40.72 99 PHE A O 1
ATOM 750 N N . ARG A 1 100 ? -4.419 -0.171 19.981 1.00 42.34 100 ARG A N 1
ATOM 751 C CA . ARG A 1 100 ? -4.191 -0.848 21.262 1.00 42.34 100 ARG A CA 1
ATOM 752 C C . ARG A 1 100 ? -4.161 -2.350 21.049 1.00 42.34 100 ARG A C 1
ATOM 754 O O . ARG A 1 100 ? -4.928 -2.816 20.176 1.00 42.34 100 ARG A O 1
#

Sequence (100 aa):
MEIDTVDSSGGQLMVTSTVEDVSALDFEKINPVTGPIGSTVPNRGYSQSVSTFCPLVGAGRRIPGFGLFADQFTEPALHTWRYDSNTLSPRPTGRVAEFR

Radius of gyration: 17.17 Å; chains: 1; bounding box: 39×35×47 Å

Secondary structure (DSSP, 8-state):
-------TTTT---TT--HHHHHT--TTSSS--------SSTT-------------EEEEEE-TTSSTTTTT--S-EEEEEEE-TTT--EEE-SS-----